Protein AF-A0A1A7BVZ1-F1 (afdb_monomer_lite)

Foldseek 3Di:
DVVVVVVVVLLVVLVVVLVVVLVCCLVPPDLVVLVDPDPVSSNVSSVVVSVVCSVVSSVVSVVVVVVVVVVVVVVVVVVVD

Structure (mmCIF, N/CA/C/O backbone):
data_AF-A0A1A7BVZ1-F1
#
_entry.id   AF-A0A1A7BVZ1-F1
#
loop_
_atom_site.group_PDB
_atom_site.id
_atom_site.type_symbol
_atom_site.label_atom_id
_atom_site.label_alt_id
_atom_site.label_comp_id
_atom_site.label_asym_id
_atom_site.label_entity_id
_atom_site.label_seq_id
_atom_site.pdbx_PDB_ins_code
_atom_site.Cartn_x
_atom_site.Cartn_y
_atom_site.Cartn_z
_atom_site.occupancy
_atom_site.B_iso_or_equiv
_atom_site.auth_seq_id
_atom_site.auth_comp_id
_atom_site.auth_asym_id
_atom_site.auth_atom_id
_atom_site.pdbx_PDB_model_num
ATOM 1 N N . MET A 1 1 ? 2.032 -6.608 24.866 1.00 55.47 1 MET A N 1
ATOM 2 C CA . MET A 1 1 ? 2.215 -7.758 23.944 1.00 55.47 1 MET A CA 1
ATOM 3 C C . MET A 1 1 ? 1.091 -7.896 22.914 1.00 55.47 1 MET A C 1
ATOM 5 O O . MET A 1 1 ? 1.408 -7.895 21.735 1.00 55.47 1 MET A O 1
ATOM 9 N N . LYS A 1 2 ? -0.199 -7.929 23.295 1.00 59.09 2 LYS A N 1
ATOM 10 C CA . LYS A 1 2 ? -1.333 -8.042 22.340 1.00 59.09 2 LYS A CA 1
ATOM 11 C C . LYS A 1 2 ? -1.334 -6.977 21.226 1.00 59.09 2 LYS A C 1
ATOM 13 O O . LYS A 1 2 ? -1.504 -7.327 20.067 1.00 59.09 2 LYS A O 1
ATOM 18 N N . ASN A 1 3 ? -1.034 -5.721 21.563 1.00 63.88 3 ASN A N 1
ATOM 19 C CA . ASN A 1 3 ? -1.001 -4.621 20.588 1.00 63.88 3 ASN A CA 1
ATOM 20 C C . ASN A 1 3 ? 0.178 -4.727 19.604 1.00 63.88 3 ASN A C 1
ATOM 22 O O . ASN A 1 3 ? 0.059 -4.330 18.451 1.00 63.88 3 ASN A O 1
ATOM 26 N N . LEU A 1 4 ? 1.306 -5.295 20.045 1.00 71.44 4 LEU A N 1
ATOM 27 C CA . LEU A 1 4 ? 2.469 -5.513 19.181 1.00 71.44 4 LEU A CA 1
ATOM 28 C C . LEU A 1 4 ? 2.150 -6.571 18.117 1.00 71.44 4 LEU A C 1
ATOM 30 O O . LEU A 1 4 ? 2.520 -6.423 16.960 1.00 71.44 4 LEU A O 1
ATOM 34 N N . LEU A 1 5 ? 1.401 -7.606 18.511 1.00 76.25 5 LEU A N 1
ATOM 35 C CA . LEU A 1 5 ? 0.989 -8.708 17.646 1.00 76.25 5 LEU A CA 1
ATOM 36 C C . LEU A 1 5 ? -0.033 -8.264 16.592 1.00 76.25 5 LEU A C 1
ATOM 38 O O . LEU A 1 5 ? 0.046 -8.693 15.447 1.00 76.25 5 LEU A O 1
ATOM 42 N N . THR A 1 6 ? -0.953 -7.359 16.942 1.00 76.38 6 THR A N 1
ATOM 43 C CA . THR A 1 6 ? -1.883 -6.770 15.966 1.00 76.38 6 THR A CA 1
ATOM 44 C C . THR A 1 6 ? -1.178 -5.835 14.991 1.00 76.38 6 THR A C 1
ATOM 46 O O . THR A 1 6 ? -1.481 -5.880 13.805 1.00 76.38 6 THR A O 1
ATOM 49 N N . ILE A 1 7 ? -0.219 -5.023 15.457 1.00 77.06 7 ILE A N 1
ATOM 50 C CA . ILE A 1 7 ? 0.567 -4.139 14.580 1.00 77.06 7 ILE A CA 1
ATOM 51 C C . ILE A 1 7 ? 1.451 -4.967 13.642 1.00 77.06 7 ILE A C 1
ATOM 53 O O . ILE A 1 7 ? 1.465 -4.712 12.442 1.00 77.06 7 ILE A O 1
ATOM 57 N N . ALA A 1 8 ? 2.131 -5.993 14.158 1.00 76.50 8 ALA A N 1
ATOM 58 C CA . ALA A 1 8 ? 2.922 -6.909 13.341 1.00 76.50 8 ALA A CA 1
ATOM 59 C C . ALA A 1 8 ? 2.044 -7.666 12.332 1.00 76.50 8 ALA A C 1
ATOM 61 O O . ALA A 1 8 ? 2.394 -7.751 11.159 1.00 76.50 8 ALA A O 1
ATOM 62 N N . GLY A 1 9 ? 0.869 -8.146 12.753 1.00 79.38 9 GLY A N 1
ATOM 63 C CA . GLY A 1 9 ? -0.096 -8.792 11.862 1.00 79.38 9 GLY A CA 1
ATOM 64 C C . GLY A 1 9 ? -0.572 -7.867 10.740 1.00 79.38 9 GLY A C 1
ATOM 65 O O . GLY A 1 9 ? -0.614 -8.282 9.586 1.00 79.38 9 GLY A O 1
ATOM 66 N N . LEU A 1 10 ? -0.858 -6.600 11.054 1.00 74.19 10 LEU A N 1
ATOM 67 C CA . LEU A 1 10 ? -1.207 -5.571 10.070 1.00 74.19 10 LEU A CA 1
ATOM 68 C C . LEU A 1 10 ? -0.062 -5.264 9.111 1.00 74.19 10 LEU A C 1
ATOM 70 O O . LEU A 1 10 ? -0.303 -5.122 7.917 1.00 74.19 10 LEU A O 1
ATOM 74 N N . ALA A 1 11 ? 1.168 -5.181 9.616 1.00 73.38 11 ALA A N 1
ATOM 75 C CA . ALA A 1 11 ? 2.346 -4.937 8.795 1.00 73.38 11 ALA A CA 1
ATOM 76 C C . ALA A 1 11 ? 2.584 -6.084 7.803 1.00 73.38 11 ALA A C 1
ATOM 78 O O . ALA A 1 11 ? 2.832 -5.832 6.627 1.00 73.38 11 ALA A O 1
ATOM 79 N N . VAL A 1 12 ? 2.436 -7.337 8.244 1.00 79.62 12 VAL A N 1
ATOM 80 C CA . VAL A 1 12 ? 2.558 -8.518 7.375 1.00 79.62 12 VAL A CA 1
ATOM 81 C C . VAL A 1 12 ? 1.432 -8.564 6.339 1.00 79.62 12 VAL A C 1
ATOM 83 O O . VAL A 1 12 ? 1.693 -8.827 5.170 1.00 79.62 12 VAL A O 1
ATOM 86 N N . LEU A 1 13 ? 0.192 -8.255 6.731 1.00 79.38 13 LEU A N 1
ATOM 87 C CA . LEU A 1 13 ? -0.944 -8.168 5.805 1.00 79.38 13 LEU A CA 1
ATOM 88 C C . LEU A 1 13 ? -0.762 -7.061 4.764 1.00 79.38 13 LEU A C 1
ATOM 90 O O . LEU A 1 13 ? -1.033 -7.283 3.588 1.00 79.38 13 LEU A O 1
ATOM 94 N N . ALA A 1 14 ? -0.281 -5.891 5.186 1.00 73.25 14 ALA A N 1
ATOM 95 C CA . ALA A 1 14 ? 0.022 -4.785 4.288 1.00 73.25 14 ALA A CA 1
ATOM 96 C C . ALA A 1 14 ? 1.137 -5.166 3.308 1.00 73.25 14 ALA A C 1
ATOM 98 O O . ALA A 1 14 ? 0.983 -4.932 2.116 1.00 73.25 14 ALA A O 1
ATOM 99 N N . ALA A 1 15 ? 2.207 -5.806 3.796 1.00 72.25 15 ALA A N 1
ATOM 100 C CA . ALA A 1 15 ? 3.318 -6.280 2.974 1.00 72.25 15 ALA A CA 1
ATOM 101 C C . ALA A 1 15 ? 2.887 -7.351 1.959 1.00 72.25 15 ALA A C 1
ATOM 103 O O . ALA A 1 15 ? 3.309 -7.322 0.808 1.00 72.25 15 ALA A O 1
ATOM 104 N N . LEU A 1 16 ? 2.017 -8.283 2.359 1.00 79.44 16 LEU A N 1
ATOM 105 C CA . LEU A 1 16 ? 1.446 -9.279 1.450 1.00 79.44 16 LEU A CA 1
ATOM 106 C C . LEU A 1 16 ? 0.553 -8.625 0.395 1.00 79.44 16 LEU A C 1
ATOM 108 O O . LEU A 1 16 ? 0.670 -8.943 -0.784 1.00 79.44 16 LEU A O 1
ATOM 112 N N . ALA A 1 17 ? -0.311 -7.692 0.794 1.00 76.50 17 ALA A N 1
ATOM 113 C CA . ALA A 1 17 ? -1.192 -6.992 -0.134 1.00 76.50 17 ALA A CA 1
ATOM 114 C C . ALA A 1 17 ? -0.401 -6.176 -1.167 1.00 76.50 17 ALA A C 1
ATOM 116 O O . ALA A 1 17 ? -0.716 -6.216 -2.354 1.00 76.50 17 ALA A O 1
ATOM 117 N N . THR A 1 18 ? 0.649 -5.474 -0.739 1.00 73.69 18 THR A N 1
ATOM 118 C CA . THR A 1 18 ? 1.516 -4.701 -1.636 1.00 73.69 18 THR A CA 1
ATOM 119 C C . THR A 1 18 ? 2.377 -5.596 -2.521 1.00 73.69 18 THR A C 1
ATOM 121 O O . THR A 1 18 ? 2.560 -5.266 -3.689 1.00 73.69 18 THR A O 1
ATOM 124 N N . ALA A 1 19 ? 2.840 -6.747 -2.026 1.00 73.31 19 ALA A N 1
ATOM 125 C CA . ALA A 1 19 ? 3.551 -7.733 -2.839 1.00 73.31 19 ALA A CA 1
ATOM 126 C C . ALA A 1 19 ? 2.653 -8.336 -3.930 1.00 73.31 19 ALA A C 1
ATOM 128 O O . ALA A 1 19 ? 3.069 -8.418 -5.082 1.00 73.31 19 ALA A O 1
ATOM 129 N N . VAL A 1 20 ? 1.407 -8.696 -3.598 1.00 77.56 20 VAL A N 1
ATOM 130 C CA . VAL A 1 20 ? 0.429 -9.201 -4.577 1.00 77.56 20 VAL A CA 1
ATOM 131 C C . VAL A 1 20 ? 0.086 -8.122 -5.604 1.00 77.56 20 VAL A C 1
ATOM 133 O O . VAL A 1 20 ? 0.081 -8.403 -6.798 1.00 77.56 20 VAL A O 1
ATOM 136 N N . LEU A 1 21 ? -0.138 -6.879 -5.167 1.00 71.62 21 LEU A N 1
ATOM 137 C CA . LEU A 1 21 ? -0.365 -5.747 -6.071 1.00 71.62 21 LEU A CA 1
ATOM 138 C C . LEU A 1 21 ? 0.835 -5.505 -6.992 1.00 71.62 21 LEU A C 1
ATOM 140 O O . LEU A 1 21 ? 0.643 -5.296 -8.184 1.00 71.62 21 LEU A O 1
ATOM 144 N N . GLY A 1 22 ? 2.057 -5.576 -6.462 1.00 68.44 22 GLY A N 1
ATOM 145 C CA . GLY A 1 22 ? 3.287 -5.459 -7.242 1.00 68.44 22 GLY A CA 1
ATOM 146 C C . GLY A 1 22 ? 3.446 -6.574 -8.271 1.00 68.44 22 GLY A C 1
ATOM 147 O O . GLY A 1 22 ? 3.801 -6.300 -9.411 1.00 68.44 22 GLY A O 1
ATOM 148 N N . PHE A 1 23 ? 3.129 -7.814 -7.897 1.00 69.69 23 PHE A N 1
ATOM 149 C CA . PHE A 1 23 ? 3.201 -8.971 -8.789 1.00 69.69 23 PHE A CA 1
ATOM 150 C C . PHE A 1 23 ? 2.174 -8.885 -9.926 1.00 69.69 23 PHE A C 1
ATOM 152 O O . PHE A 1 23 ? 2.524 -9.052 -11.089 1.00 69.69 23 PHE A O 1
ATOM 159 N N . VAL A 1 24 ? 0.920 -8.543 -9.609 1.00 70.81 24 VAL A N 1
ATOM 160 C CA . VAL A 1 24 ? -0.123 -8.321 -10.626 1.00 70.81 24 VAL A CA 1
ATOM 161 C C . VAL A 1 24 ? 0.251 -7.151 -11.534 1.00 70.81 24 VAL A C 1
ATOM 163 O O . VAL A 1 24 ? 0.049 -7.219 -12.741 1.00 70.81 24 VAL A O 1
ATOM 166 N N . ALA A 1 25 ? 0.827 -6.085 -10.981 1.00 67.06 25 ALA A N 1
ATOM 167 C CA . ALA A 1 25 ? 1.279 -4.952 -11.772 1.00 67.06 25 ALA A CA 1
ATOM 168 C C . ALA A 1 25 ? 2.427 -5.333 -12.728 1.00 67.06 25 ALA A C 1
ATOM 170 O O . ALA A 1 25 ? 2.439 -4.859 -13.856 1.00 67.06 25 ALA A O 1
ATOM 171 N N . LEU A 1 26 ? 3.336 -6.221 -12.314 1.00 65.44 26 LEU A N 1
ATOM 172 C CA . LEU A 1 26 ? 4.405 -6.776 -13.157 1.00 65.44 26 LEU A CA 1
ATOM 173 C C . LEU A 1 26 ? 3.883 -7.641 -14.310 1.00 65.44 26 LEU A C 1
ATOM 175 O O . LEU A 1 26 ? 4.419 -7.572 -15.409 1.00 65.44 26 LEU A O 1
ATOM 179 N N . GLU A 1 27 ? 2.853 -8.444 -14.058 1.00 67.44 27 GLU A N 1
ATOM 180 C CA . GLU A 1 27 ? 2.266 -9.351 -15.055 1.00 67.44 27 GLU A CA 1
ATOM 181 C C . GLU A 1 27 ? 1.340 -8.628 -16.046 1.00 67.44 27 GLU A C 1
ATOM 183 O O . GLU A 1 27 ? 1.242 -9.012 -17.209 1.00 67.44 27 GLU A O 1
ATOM 188 N N . VAL A 1 28 ? 0.632 -7.586 -15.598 1.00 70.31 28 VAL A N 1
ATOM 189 C CA . VAL A 1 28 ? -0.444 -6.955 -16.381 1.00 70.31 28 VAL A CA 1
ATOM 190 C C . VAL A 1 28 ? 0.000 -5.663 -17.072 1.00 70.31 28 VAL A C 1
ATOM 192 O O . VAL A 1 28 ? -0.537 -5.329 -18.130 1.00 70.31 28 VAL A O 1
ATOM 195 N N . LEU A 1 29 ? 0.952 -4.911 -16.506 1.00 67.75 29 LEU A N 1
ATOM 196 C CA . LEU A 1 29 ? 1.388 -3.634 -17.079 1.00 67.75 29 LEU A CA 1
ATOM 197 C C . LEU A 1 29 ? 2.684 -3.796 -17.885 1.00 67.75 29 LEU A C 1
ATOM 199 O O . LEU A 1 29 ? 3.623 -4.450 -17.436 1.00 67.75 29 LEU A O 1
ATOM 203 N N . PRO A 1 30 ? 2.787 -3.148 -19.059 1.00 67.25 30 PRO A N 1
ATOM 204 C CA . PRO A 1 30 ? 4.020 -3.158 -19.831 1.00 67.25 30 PRO A CA 1
ATOM 205 C C . PRO A 1 30 ? 5.136 -2.454 -19.052 1.00 67.25 30 PRO A C 1
ATOM 207 O O . PRO A 1 30 ? 4.915 -1.415 -18.435 1.00 67.25 30 PRO A O 1
ATOM 210 N N . CYS A 1 31 ? 6.366 -2.956 -19.144 1.00 67.69 31 CYS A N 1
ATOM 211 C CA . CYS A 1 31 ? 7.519 -2.387 -18.435 1.00 67.69 31 CYS A CA 1
ATOM 212 C C . CYS A 1 31 ? 7.789 -0.894 -18.722 1.00 67.69 31 CYS A C 1
ATOM 214 O O . CYS A 1 31 ? 8.386 -0.198 -17.897 1.00 67.69 31 CYS A O 1
ATOM 216 N N . SER A 1 32 ? 7.269 -0.360 -19.834 1.00 65.69 32 SER A N 1
ATOM 217 C CA . SER A 1 32 ? 7.281 1.074 -20.145 1.00 65.69 32 SER A CA 1
ATOM 218 C C . SER A 1 32 ? 6.538 1.936 -19.116 1.00 65.69 32 SER A C 1
ATOM 220 O O . SER A 1 32 ? 6.923 3.084 -18.905 1.00 65.69 32 SER A O 1
ATOM 222 N N . TRP A 1 33 ? 5.526 1.394 -18.432 1.00 65.94 33 TRP A N 1
ATOM 223 C CA . TRP A 1 33 ? 4.796 2.081 -17.359 1.00 65.94 33 TRP A CA 1
ATOM 224 C C . TRP A 1 33 ? 5.660 2.336 -16.119 1.00 65.94 33 TRP A C 1
ATOM 226 O O . TRP A 1 33 ? 5.426 3.291 -15.384 1.00 65.94 33 TRP A O 1
ATOM 236 N N . PHE A 1 34 ? 6.685 1.507 -15.917 1.00 66.62 34 PHE A N 1
ATOM 237 C CA . PHE A 1 34 ? 7.635 1.611 -14.810 1.00 66.62 34 PHE A CA 1
ATOM 238 C C . PHE A 1 34 ? 8.942 2.308 -15.210 1.00 66.62 34 PHE A C 1
ATOM 240 O O . PHE A 1 34 ? 9.884 2.356 -14.421 1.00 66.62 34 PHE A O 1
ATOM 247 N N . GLY A 1 35 ? 9.000 2.872 -16.423 1.00 60.88 35 GLY A N 1
ATOM 248 C CA . GLY A 1 35 ? 10.133 3.663 -16.909 1.00 60.88 35 GLY A CA 1
ATOM 249 C C . GLY A 1 35 ? 11.336 2.843 -17.387 1.00 60.88 35 GLY A C 1
ATOM 250 O O . GLY A 1 35 ? 12.403 3.414 -17.598 1.00 60.88 35 GLY A O 1
ATOM 251 N N . GLY A 1 36 ? 11.188 1.525 -17.569 1.00 58.56 36 GLY A N 1
ATOM 252 C CA . GLY A 1 36 ? 12.280 0.625 -17.942 1.00 58.56 36 GLY A CA 1
ATOM 253 C C . GLY A 1 36 ? 12.017 -0.149 -19.234 1.00 58.56 36 GLY A C 1
ATOM 254 O O . GLY A 1 36 ? 11.000 -0.820 -19.361 1.00 58.56 36 GLY A O 1
ATOM 255 N N . ALA A 1 37 ? 12.961 -0.109 -20.179 1.00 58.72 37 ALA A N 1
ATOM 256 C CA . ALA A 1 37 ? 12.942 -0.951 -21.386 1.00 58.72 37 ALA A CA 1
ATOM 257 C C . ALA A 1 37 ? 13.616 -2.326 -21.184 1.00 58.72 37 ALA A C 1
ATOM 259 O O . ALA A 1 37 ? 13.583 -3.167 -22.077 1.00 58.72 37 ALA A O 1
ATOM 260 N N . SER A 1 38 ? 14.238 -2.555 -20.023 1.00 60.78 38 SER A N 1
ATOM 261 C CA . SER A 1 38 ? 14.900 -3.807 -19.646 1.00 60.78 38 SER A CA 1
ATOM 262 C C . SER A 1 38 ? 14.218 -4.436 -18.428 1.00 60.78 38 SER A C 1
ATOM 264 O O . SER A 1 38 ? 13.752 -3.721 -17.538 1.00 60.78 38 SER A O 1
ATOM 266 N N . GLU A 1 39 ? 14.189 -5.770 -18.353 1.00 60.88 39 GLU A N 1
ATOM 267 C CA . GLU A 1 39 ? 13.568 -6.518 -17.241 1.00 60.88 39 GLU A CA 1
ATOM 268 C C . GLU A 1 39 ? 14.118 -6.091 -15.868 1.00 60.88 39 GLU A C 1
ATOM 270 O O . GLU A 1 39 ? 13.363 -5.964 -14.904 1.00 60.88 39 GLU A O 1
ATOM 275 N N . GLY A 1 40 ? 15.413 -5.755 -15.788 1.00 60.44 40 GLY A N 1
ATOM 276 C CA . GLY A 1 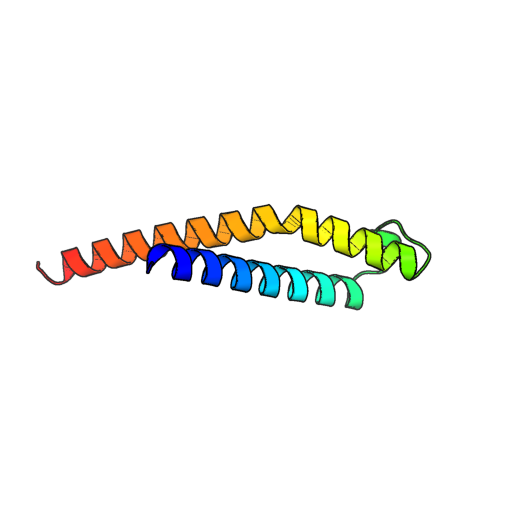40 ? 16.039 -5.243 -14.564 1.00 60.44 40 GLY A CA 1
ATOM 277 C C . GLY A 1 40 ? 15.546 -3.851 -14.139 1.00 60.44 40 GLY A C 1
ATOM 278 O O . GLY A 1 40 ? 15.357 -3.603 -12.949 1.00 60.44 40 GLY A O 1
ATOM 279 N N . ALA A 1 41 ? 15.286 -2.951 -15.093 1.00 61.72 41 ALA A N 1
ATOM 280 C CA . ALA A 1 41 ? 14.719 -1.630 -14.809 1.00 61.72 41 ALA A CA 1
ATOM 281 C C . ALA A 1 41 ? 13.222 -1.715 -14.468 1.00 61.72 41 ALA A C 1
ATOM 283 O O . ALA A 1 41 ? 12.740 -0.975 -13.614 1.00 61.72 41 ALA A O 1
ATOM 284 N N . CYS A 1 42 ? 12.510 -2.664 -15.079 1.00 67.06 42 CYS A N 1
ATOM 285 C CA . CYS A 1 42 ? 11.111 -2.964 -14.786 1.00 67.06 42 CYS A CA 1
ATOM 286 C C . CYS A 1 42 ? 10.930 -3.452 -13.339 1.00 67.06 42 CYS A C 1
ATOM 288 O O . CYS A 1 42 ? 10.119 -2.901 -12.595 1.00 67.06 42 CYS A O 1
ATOM 290 N N . GLY A 1 43 ? 11.768 -4.397 -12.890 1.00 65.31 43 GLY A N 1
ATOM 291 C CA . GLY A 1 43 ? 11.768 -4.865 -11.500 1.00 65.31 43 GLY A CA 1
ATOM 292 C C . GLY A 1 43 ? 12.078 -3.758 -10.481 1.00 65.31 43 GLY A C 1
ATOM 293 O O . GLY A 1 43 ? 11.443 -3.692 -9.424 1.00 65.31 43 GLY A O 1
ATOM 294 N N . TYR A 1 44 ? 12.999 -2.844 -10.810 1.00 68.50 44 TYR A N 1
ATOM 295 C CA . TYR A 1 44 ? 13.319 -1.684 -9.966 1.00 68.50 44 TYR A CA 1
ATOM 296 C C . TYR A 1 44 ? 12.179 -0.657 -9.908 1.00 68.50 44 TYR A C 1
ATOM 298 O O . TYR A 1 44 ? 11.836 -0.158 -8.837 1.00 68.50 44 TYR A O 1
ATOM 306 N N . GLY A 1 45 ? 11.558 -0.349 -11.047 1.00 68.31 45 GLY A N 1
ATOM 307 C CA . GLY A 1 45 ? 10.435 0.584 -11.100 1.00 68.31 45 GLY A CA 1
ATOM 308 C C . GLY A 1 45 ? 9.213 0.059 -10.343 1.00 68.31 45 GLY A C 1
ATOM 309 O O . GLY A 1 45 ? 8.561 0.813 -9.620 1.00 68.31 45 GLY A O 1
ATOM 310 N N . VAL A 1 46 ? 8.952 -1.250 -10.408 1.00 71.50 46 VAL A N 1
ATOM 311 C CA . VAL A 1 46 ? 7.861 -1.876 -9.649 1.00 71.50 46 VAL A CA 1
ATOM 312 C C . VAL A 1 46 ? 8.155 -1.868 -8.154 1.00 71.50 46 VAL A C 1
ATOM 314 O O . VAL A 1 46 ? 7.277 -1.523 -7.371 1.00 71.50 46 VAL A O 1
ATOM 317 N N . THR A 1 47 ? 9.384 -2.167 -7.728 1.00 70.38 47 THR A N 1
ATOM 318 C CA . THR A 1 47 ? 9.745 -2.073 -6.303 1.00 70.38 47 THR A CA 1
ATOM 319 C C . THR A 1 47 ? 9.609 -0.648 -5.771 1.00 70.38 47 THR A C 1
ATOM 321 O O . THR A 1 47 ? 9.084 -0.476 -4.673 1.00 70.38 47 THR A O 1
ATOM 324 N N . PHE A 1 48 ? 9.974 0.380 -6.544 1.00 70.12 48 PHE A N 1
ATOM 325 C CA . PHE A 1 48 ? 9.729 1.778 -6.167 1.00 70.12 48 PHE A CA 1
ATOM 326 C C . PHE A 1 48 ? 8.237 2.126 -6.102 1.00 70.12 48 PHE A C 1
ATOM 328 O O . PHE A 1 48 ? 7.802 2.770 -5.146 1.00 70.12 48 PHE A O 1
ATOM 335 N N . ALA A 1 49 ? 7.438 1.672 -7.070 1.00 72.50 49 ALA A N 1
ATOM 336 C CA . ALA A 1 49 ? 5.992 1.883 -7.070 1.00 72.50 49 ALA A CA 1
ATOM 337 C C . ALA A 1 49 ? 5.317 1.198 -5.869 1.00 72.50 49 ALA A C 1
ATOM 339 O O . ALA A 1 49 ? 4.487 1.799 -5.187 1.00 72.50 49 ALA A O 1
ATOM 340 N N . VAL A 1 50 ? 5.725 -0.032 -5.555 1.00 74.75 50 VAL A N 1
ATOM 341 C CA . VAL A 1 50 ? 5.247 -0.808 -4.402 1.00 74.75 50 VAL A CA 1
ATOM 342 C C . VAL A 1 50 ? 5.689 -0.162 -3.086 1.00 74.75 50 VAL A C 1
ATOM 344 O O . VAL A 1 50 ? 4.883 -0.044 -2.162 1.00 74.75 50 VAL A O 1
ATOM 347 N N . MET A 1 51 ? 6.932 0.324 -3.003 1.00 75.75 51 MET A N 1
ATOM 348 C CA . MET A 1 51 ? 7.435 1.069 -1.844 1.00 75.75 51 MET A CA 1
ATOM 349 C C . MET A 1 51 ? 6.641 2.368 -1.631 1.00 75.75 51 MET A C 1
ATOM 351 O O . MET A 1 51 ? 6.301 2.698 -0.497 1.00 75.75 51 MET A O 1
ATOM 355 N N . GLY A 1 52 ? 6.291 3.076 -2.709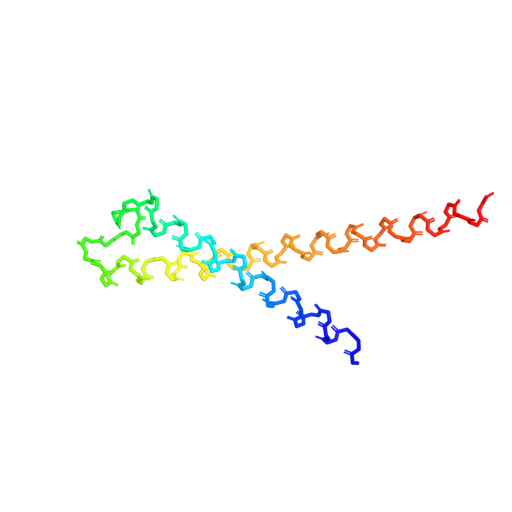 1.00 74.94 52 GLY A N 1
ATOM 356 C CA . GLY A 1 52 ? 5.460 4.282 -2.660 1.00 74.94 52 GLY A CA 1
ATOM 357 C C .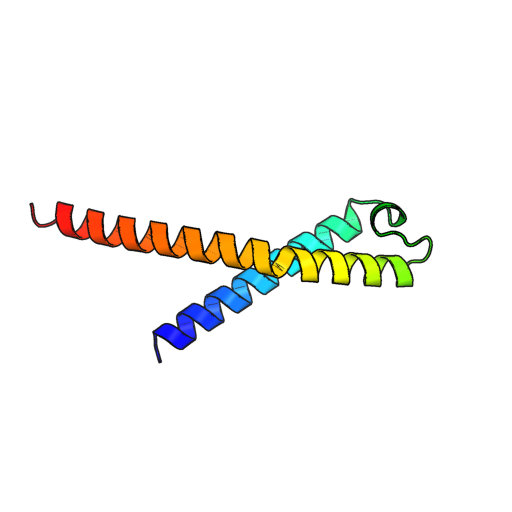 GLY A 1 52 ? 3.993 4.009 -2.309 1.00 74.94 52 GLY A C 1
ATOM 358 O O . GLY A 1 52 ? 3.370 4.802 -1.607 1.00 74.94 52 GLY A O 1
ATOM 359 N N . ALA A 1 53 ? 3.441 2.870 -2.738 1.00 74.00 53 ALA A N 1
ATOM 360 C CA . ALA A 1 53 ? 2.062 2.470 -2.444 1.00 74.00 53 ALA A CA 1
ATOM 361 C C . ALA A 1 53 ? 1.886 1.884 -1.029 1.00 74.00 53 ALA A C 1
ATOM 363 O O . ALA A 1 53 ? 0.804 1.979 -0.446 1.00 74.00 53 ALA A O 1
ATOM 364 N N . SER A 1 54 ? 2.951 1.316 -0.454 1.00 76.69 54 SER A N 1
ATOM 365 C CA . SER A 1 54 ? 2.998 0.754 0.903 1.00 76.69 54 SER A CA 1
ATOM 366 C C . SER A 1 54 ? 2.393 1.645 2.000 1.00 76.69 54 SER A C 1
ATOM 368 O O . SER A 1 54 ? 1.467 1.189 2.682 1.00 76.69 54 SER A O 1
ATOM 370 N N . PRO A 1 55 ? 2.813 2.917 2.1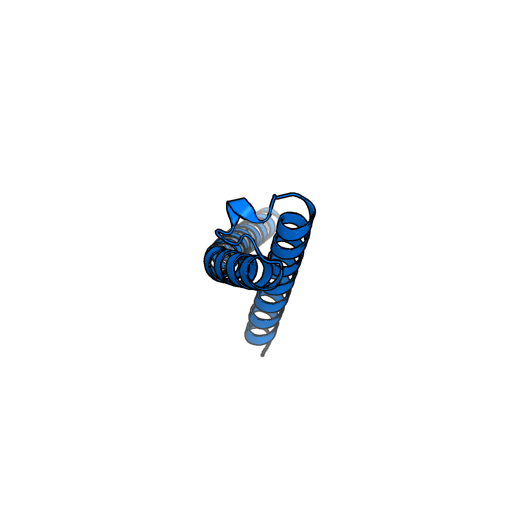71 1.00 77.19 55 PRO A N 1
ATOM 371 C CA . PRO A 1 55 ? 2.235 3.787 3.193 1.00 77.19 55 PRO A CA 1
ATOM 372 C C . PRO A 1 55 ? 0.741 4.045 2.973 1.00 77.19 55 PRO A C 1
ATOM 374 O O . PRO A 1 55 ? -0.001 4.169 3.945 1.00 77.19 55 PRO A O 1
ATOM 377 N N . PHE A 1 56 ? 0.279 4.072 1.719 1.00 79.06 56 PHE A N 1
ATOM 378 C CA . PHE A 1 56 ? -1.131 4.273 1.385 1.00 79.06 56 PHE A CA 1
ATOM 379 C C . PHE A 1 56 ? -1.981 3.066 1.801 1.00 79.06 56 PHE A C 1
ATOM 381 O O . PHE A 1 56 ? -3.007 3.222 2.464 1.00 79.06 56 PHE A O 1
ATOM 388 N N . VAL A 1 57 ? -1.517 1.851 1.489 1.00 80.00 57 VAL A N 1
ATOM 389 C CA . VAL A 1 57 ? -2.167 0.595 1.902 1.00 80.00 57 VAL A CA 1
ATOM 390 C C . VAL A 1 57 ? -2.197 0.472 3.427 1.00 80.00 57 VAL A C 1
ATOM 392 O O . VAL A 1 57 ? -3.228 0.109 3.998 1.00 80.00 57 VAL A O 1
ATOM 395 N N . PHE A 1 58 ? -1.106 0.840 4.101 1.00 77.44 58 PHE A N 1
ATOM 396 C CA . PHE A 1 58 ? -1.042 0.860 5.561 1.00 77.44 58 PHE A CA 1
ATOM 397 C C . PHE A 1 58 ? -2.054 1.840 6.176 1.00 77.44 58 PHE A C 1
ATOM 399 O O . PHE A 1 58 ? -2.758 1.485 7.122 1.00 77.44 58 PHE A O 1
ATOM 406 N N . LEU A 1 59 ? -2.183 3.044 5.609 1.00 82.56 59 LEU A N 1
ATOM 407 C CA . LEU A 1 59 ? -3.165 4.047 6.032 1.00 82.56 59 LEU A CA 1
ATOM 408 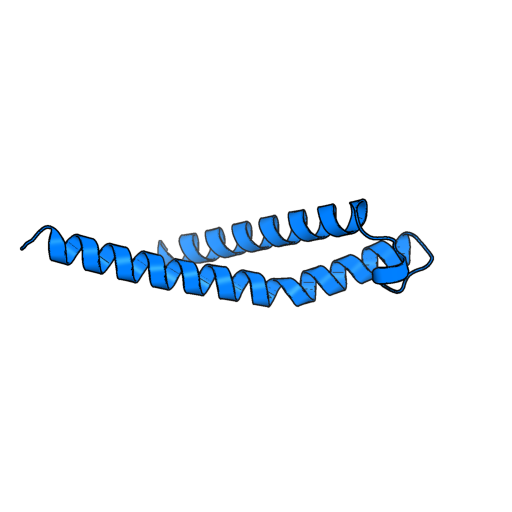C C . LEU A 1 59 ? -4.601 3.529 5.900 1.00 82.56 59 LEU A C 1
ATOM 410 O O . LEU A 1 59 ? -5.384 3.636 6.843 1.00 82.56 59 LEU A O 1
ATOM 414 N N . VAL A 1 60 ? -4.935 2.915 4.763 1.00 83.75 60 VAL A N 1
ATOM 415 C CA . VAL A 1 60 ? -6.264 2.335 4.518 1.00 83.75 60 VAL A CA 1
ATOM 416 C C . VAL A 1 60 ? -6.572 1.218 5.518 1.00 83.75 60 VAL A C 1
ATOM 418 O O . VAL A 1 60 ? -7.655 1.200 6.106 1.00 83.75 60 VAL A O 1
ATOM 421 N N . LEU A 1 61 ? -5.616 0.320 5.772 1.00 80.88 61 LEU A N 1
ATOM 422 C CA . LEU A 1 61 ? -5.747 -0.744 6.774 1.00 80.88 61 LEU A CA 1
ATOM 423 C C . LEU A 1 61 ? -5.944 -0.185 8.188 1.00 80.88 61 LEU A C 1
ATOM 425 O O . LEU A 1 61 ? -6.801 -0.679 8.920 1.00 80.88 61 LEU A O 1
ATOM 429 N N . MET A 1 62 ? -5.212 0.867 8.562 1.00 78.69 62 MET A N 1
ATOM 430 C CA . MET A 1 62 ? -5.384 1.563 9.842 1.00 78.69 62 MET A CA 1
ATOM 431 C C . MET A 1 62 ? -6.783 2.171 9.985 1.00 78.69 62 MET A C 1
ATOM 433 O O . MET A 1 62 ? -7.439 1.968 11.006 1.00 78.69 62 MET A O 1
ATOM 437 N N . VAL A 1 63 ? -7.278 2.861 8.954 1.00 85.38 63 VAL A N 1
ATOM 438 C CA . VAL A 1 63 ? -8.628 3.448 8.954 1.00 85.38 63 VAL A CA 1
ATOM 439 C C . VAL A 1 63 ? -9.698 2.360 9.066 1.00 85.38 63 VAL A C 1
ATOM 441 O O . VAL A 1 63 ? -10.604 2.476 9.892 1.00 85.38 63 VAL A O 1
ATOM 444 N N . LEU A 1 64 ? -9.578 1.272 8.300 1.00 82.25 64 LEU A N 1
ATOM 445 C CA . LEU A 1 64 ? -10.485 0.124 8.387 1.00 82.25 64 LEU A CA 1
ATOM 446 C C . LEU A 1 64 ? -10.485 -0.497 9.785 1.00 82.25 64 LEU A C 1
ATOM 448 O O . LEU A 1 64 ? -11.548 -0.863 10.293 1.00 82.25 64 LEU A O 1
ATOM 452 N N . LEU A 1 65 ? -9.320 -0.580 10.431 1.00 80.06 65 LEU A N 1
ATOM 453 C CA . LEU A 1 65 ? -9.210 -1.089 11.792 1.00 80.06 65 LEU A CA 1
ATOM 454 C C . LEU A 1 65 ? -9.899 -0.167 12.800 1.00 80.06 65 LEU A C 1
ATOM 456 O O . LEU A 1 65 ? -10.652 -0.654 13.641 1.00 80.06 65 LEU A O 1
ATOM 460 N N . CYS A 1 66 ? -9.694 1.149 12.688 1.00 82.06 66 CYS A N 1
ATOM 461 C CA . CYS A 1 66 ? -10.361 2.152 13.518 1.00 82.06 66 CYS A CA 1
ATOM 462 C C . CYS A 1 66 ? -11.885 2.093 13.356 1.00 82.06 66 CYS A C 1
ATOM 464 O O . CYS A 1 66 ? -12.609 2.053 14.352 1.00 82.06 66 CYS A O 1
ATOM 466 N N . ILE A 1 67 ? -12.383 2.003 12.118 1.00 85.00 67 ILE A N 1
ATOM 467 C CA . ILE A 1 67 ? -13.816 1.844 11.832 1.00 85.00 67 ILE A CA 1
ATOM 468 C C . ILE A 1 67 ? -14.333 0.519 12.404 1.00 85.00 67 ILE A C 1
ATOM 470 O O . ILE A 1 67 ? -15.401 0.482 13.013 1.00 85.00 67 ILE A O 1
ATOM 474 N N . GLY A 1 68 ? -13.585 -0.575 12.242 1.00 81.75 68 GLY A N 1
ATOM 475 C CA . GLY A 1 68 ? -13.934 -1.885 12.788 1.00 81.75 68 GLY A CA 1
ATOM 476 C C . GLY A 1 68 ? -14.023 -1.877 14.315 1.00 81.75 68 GLY A C 1
ATOM 477 O O . GLY A 1 68 ? -14.970 -2.429 14.878 1.00 81.75 68 GLY A O 1
ATOM 478 N N . TYR A 1 69 ? -13.087 -1.204 14.985 1.00 78.50 69 TYR A N 1
ATOM 479 C CA . TYR A 1 69 ? -13.097 -1.019 16.435 1.00 78.50 69 TYR A CA 1
ATOM 480 C C . TYR A 1 69 ? -14.279 -0.161 16.891 1.00 78.50 69 TYR A C 1
ATOM 482 O O . TYR A 1 69 ? -15.003 -0.565 17.800 1.00 78.50 69 TYR A O 1
ATOM 490 N N . ALA A 1 70 ? -14.530 0.969 16.225 1.00 77.56 70 ALA A N 1
ATOM 491 C CA . ALA A 1 70 ? -15.666 1.840 16.522 1.00 77.56 70 ALA A CA 1
ATOM 492 C C . ALA A 1 70 ? -17.007 1.109 16.336 1.00 77.56 70 ALA A C 1
ATOM 494 O O . ALA A 1 70 ? -17.887 1.178 17.192 1.00 77.56 70 ALA A O 1
ATOM 495 N N . ARG A 1 71 ? -17.148 0.318 15.264 1.00 77.00 71 ARG A N 1
ATOM 496 C CA . ARG A 1 71 ? -18.340 -0.511 15.028 1.00 77.00 71 ARG A CA 1
ATOM 497 C C . ARG A 1 71 ? -18.496 -1.630 16.058 1.00 77.00 71 ARG A C 1
ATOM 499 O O . ARG A 1 71 ? -19.625 -1.947 16.422 1.00 77.00 71 ARG A O 1
ATOM 506 N N . ARG A 1 72 ? -17.404 -2.237 16.539 1.00 69.94 72 ARG A N 1
ATOM 507 C CA . ARG A 1 72 ? -17.464 -3.236 17.623 1.00 69.94 72 ARG A CA 1
ATOM 508 C C . ARG A 1 72 ? -17.912 -2.616 18.946 1.00 69.94 72 ARG A C 1
ATOM 510 O O . ARG A 1 72 ? -18.739 -3.218 19.617 1.00 69.94 72 ARG A O 1
ATOM 517 N N . GLN A 1 73 ? -17.420 -1.424 19.278 1.00 62.72 73 GLN A N 1
ATOM 518 C CA . GLN A 1 73 ? -17.849 -0.663 20.459 1.00 62.72 73 GLN A CA 1
ATOM 519 C C . GLN A 1 73 ? -19.339 -0.286 20.367 1.00 62.72 73 GLN A C 1
ATOM 521 O O . GLN A 1 73 ? -20.089 -0.507 21.311 1.00 62.72 73 GLN A O 1
ATOM 526 N N . GLY A 1 74 ? -19.801 0.178 19.199 1.00 59.88 74 GLY A N 1
ATOM 527 C CA . GLY A 1 74 ? -21.218 0.486 18.968 1.00 59.88 74 GLY A CA 1
ATOM 528 C C . GLY A 1 74 ? -22.139 -0.739 19.050 1.00 59.88 74 GLY A C 1
ATOM 529 O O . GLY A 1 74 ? -23.225 -0.655 19.612 1.00 59.88 74 GLY A O 1
ATOM 530 N N . LYS A 1 75 ? -21.697 -1.906 18.558 1.00 57.19 75 LYS A N 1
ATOM 531 C CA . LYS A 1 75 ? -22.450 -3.165 18.704 1.00 57.19 75 LYS A CA 1
ATOM 532 C C . LYS A 1 75 ? -22.464 -3.703 20.135 1.00 57.19 75 LYS A C 1
ATOM 534 O O . LYS A 1 75 ? -23.433 -4.359 20.496 1.00 57.19 75 LYS A O 1
ATOM 539 N N . ALA A 1 76 ? -21.413 -3.463 20.921 1.00 52.66 76 ALA A N 1
ATOM 540 C CA . ALA A 1 76 ? -21.412 -3.785 22.347 1.00 52.66 76 ALA A CA 1
A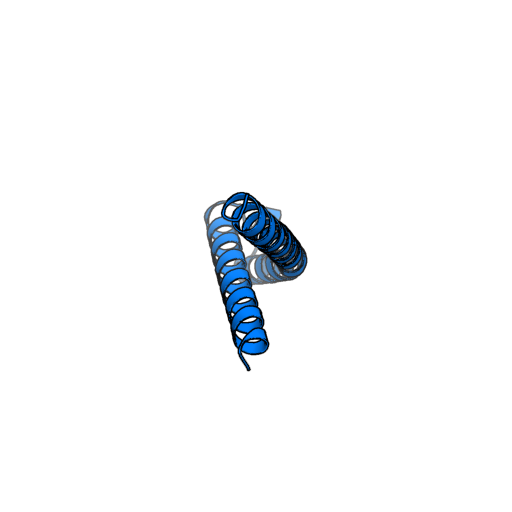TOM 541 C C . ALA A 1 76 ? -22.426 -2.903 23.093 1.00 52.66 76 ALA A C 1
ATOM 543 O O . ALA A 1 76 ? -23.288 -3.437 23.774 1.00 52.66 76 ALA A O 1
ATOM 544 N N . ALA A 1 77 ? -22.428 -1.590 22.834 1.00 51.19 77 ALA A N 1
ATOM 545 C CA . ALA A 1 77 ? -23.394 -0.657 23.420 1.00 51.19 77 ALA A CA 1
ATOM 546 C C . ALA A 1 77 ? -24.862 -0.965 23.055 1.00 51.19 77 ALA A C 1
ATOM 548 O O . ALA A 1 77 ? -25.754 -0.721 23.856 1.00 51.19 77 ALA A O 1
ATOM 549 N N . GLN A 1 78 ? -25.123 -1.521 21.866 1.00 50.06 78 GLN A N 1
ATOM 550 C CA . GLN A 1 78 ? -26.471 -1.917 21.437 1.00 50.06 78 GLN A CA 1
ATOM 551 C C . GLN A 1 78 ? -26.929 -3.270 22.013 1.00 50.06 78 GLN A C 1
ATOM 553 O O . GLN A 1 78 ? -28.107 -3.592 21.939 1.00 50.06 78 GLN A O 1
ATOM 558 N N . LYS A 1 79 ? -26.018 -4.093 22.548 1.00 45.62 79 LYS A N 1
ATOM 559 C CA . LYS A 1 79 ? -26.364 -5.395 23.144 1.00 45.62 79 LYS A CA 1
ATOM 560 C C . LYS A 1 79 ? -26.735 -5.284 24.631 1.00 45.62 79 LYS A C 1
ATOM 562 O O . LYS A 1 79 ? -27.311 -6.226 25.164 1.00 45.62 79 LYS A O 1
ATOM 567 N N . ASP A 1 80 ? -26.406 -4.152 25.256 1.00 46.59 80 ASP A N 1
ATOM 568 C CA . ASP A 1 80 ? -26.700 -3.809 26.655 1.00 46.59 80 ASP A CA 1
ATOM 569 C C . ASP A 1 80 ? -27.865 -2.795 26.801 1.00 46.59 80 ASP A C 1
ATOM 571 O O . ASP A 1 80 ? -28.110 -2.301 27.902 1.00 46.59 80 ASP A O 1
ATOM 575 N N . ALA A 1 81 ? -28.571 -2.479 25.705 1.00 46.28 81 ALA A N 1
ATOM 576 C CA . ALA A 1 81 ? -29.795 -1.665 25.666 1.00 46.28 81 ALA A CA 1
ATOM 577 C C . ALA A 1 81 ? -31.001 -2.527 25.271 1.00 46.28 81 ALA A C 1
ATOM 579 O O . ALA A 1 81 ? -32.101 -2.269 25.806 1.00 46.28 81 ALA A O 1
#

Secondary structure (DSSP, 8-state):
-HHHHHHHHHHHHHHHHHHHHHHHHHHHS-GGGGT-SSHHHHHHHHHHHHHHHHHHHHHHHHHHHHHHHHHHHHHHHHH--

Radius of gyration: 18.11 Å; chains: 1; bounding box: 46×14×48 Å

Organism: NCBI:txid1747903

pLDDT: mean 70.16, std 9.37, range [45.62, 85.38]

Sequence (81 aa):
MKNLLTIAGLAVLAALATAVLGFVALEVLPCSWFGGASEGACGYGVTFAVMGASPFVFLVLMVLLCIGYARRQGKAAQKDA